Protein AF-A0A7W0N986-F1 (afdb_monomer_lite)

Secondary structure (DSSP, 8-state):
-GGGGSPTT-B---SHHHHHHHHHHGGGG---TT----SBSS-SSHHHHHHHHTT--EEEEEETTEEEEEEHHHH--

Radius of gyration: 14.2 Å; chains: 1; bounding box: 30×24×40 Å

pLDDT: mean 89.13, std 7.18, range [59.28, 97.06]

Structure (mmCIF, N/CA/C/O backbone):
data_AF-A0A7W0N986-F1
#
_entry.id   AF-A0A7W0N986-F1
#
loop_
_atom_site.group_PDB
_atom_site.id
_atom_site.type_symbol
_atom_site.label_atom_id
_atom_site.label_alt_id
_atom_site.label_comp_id
_atom_site.label_asym_id
_atom_site.label_entity_id
_atom_site.label_seq_id
_atom_site.pdbx_PDB_ins_code
_atom_site.Cartn_x
_atom_site.Cartn_y
_atom_site.Cartn_z
_atom_site.occupancy
_atom_site.B_iso_or_equiv
_atom_site.auth_seq_id
_atom_site.auth_comp_id
_atom_site.auth_asym_id
_atom_site.auth_atom_id
_atom_site.pdbx_PDB_model_num
ATOM 1 N N . MET A 1 1 ? -9.305 -11.199 -15.874 1.00 64.56 1 MET A N 1
ATOM 2 C CA . MET A 1 1 ? -7.962 -11.474 -15.317 1.00 64.56 1 MET A CA 1
ATOM 3 C C . MET A 1 1 ? -7.683 -10.525 -14.152 1.00 64.56 1 MET A C 1
ATOM 5 O O . MET A 1 1 ? -8.356 -9.509 -14.035 1.00 64.56 1 MET A O 1
ATOM 9 N N . PHE A 1 2 ? -6.735 -10.843 -13.260 1.00 71.56 2 PHE A N 1
ATOM 10 C CA . PHE A 1 2 ? -6.364 -9.970 -12.127 1.00 71.56 2 PHE A CA 1
ATOM 11 C C . PHE A 1 2 ? -6.012 -8.540 -12.581 1.00 71.56 2 PHE A C 1
ATOM 13 O O . PHE A 1 2 ? -6.444 -7.569 -11.968 1.00 71.56 2 PHE A O 1
ATOM 20 N N . THR A 1 3 ? -5.318 -8.428 -13.714 1.00 75.00 3 THR A N 1
ATOM 21 C CA . THR A 1 3 ? -4.920 -7.169 -14.360 1.00 75.00 3 THR A CA 1
ATOM 22 C C . THR A 1 3 ? -6.080 -6.224 -14.655 1.00 75.00 3 THR A C 1
ATOM 24 O O . THR A 1 3 ? -5.895 -5.014 -14.615 1.00 75.00 3 THR A O 1
ATOM 27 N N . ASP A 1 4 ? -7.277 -6.760 -14.894 1.00 79.00 4 ASP A N 1
ATOM 28 C CA . ASP A 1 4 ? -8.461 -5.971 -15.259 1.00 79.00 4 ASP A CA 1
ATOM 29 C C . A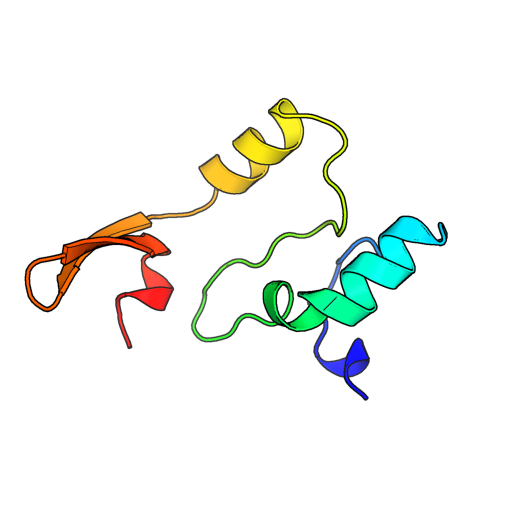SP A 1 4 ? -9.061 -5.242 -14.047 1.00 79.00 4 ASP A C 1
ATOM 31 O O . ASP A 1 4 ? -9.905 -4.367 -14.200 1.00 79.00 4 ASP A O 1
ATOM 35 N N . ASN A 1 5 ? -8.624 -5.604 -12.836 1.00 79.88 5 ASN A N 1
ATOM 36 C CA . ASN A 1 5 ? -9.040 -4.981 -11.581 1.00 79.88 5 ASN A CA 1
ATOM 37 C C . ASN A 1 5 ? -7.981 -4.010 -11.035 1.00 79.88 5 ASN A C 1
ATOM 39 O O . ASN A 1 5 ? -8.125 -3.515 -9.917 1.00 79.88 5 ASN A O 1
ATOM 43 N N . LEU A 1 6 ? -6.901 -3.763 -11.785 1.00 83.75 6 LEU A N 1
ATOM 44 C CA . LEU A 1 6 ? -5.862 -2.827 -11.372 1.00 83.75 6 LEU A CA 1
ATOM 45 C C . LEU A 1 6 ? -6.349 -1.377 -11.500 1.00 83.75 6 LEU A C 1
ATOM 47 O O . LEU A 1 6 ? -7.075 -1.048 -12.440 1.00 83.75 6 LEU A O 1
ATOM 51 N N . PRO A 1 7 ? -5.937 -0.488 -10.581 1.00 81.31 7 PRO A N 1
ATOM 52 C CA . PRO A 1 7 ? -6.389 0.889 -10.585 1.00 81.31 7 PRO A CA 1
ATOM 53 C C . PRO A 1 7 ? -5.850 1.630 -11.809 1.00 81.31 7 PRO A C 1
ATOM 55 O O . PRO A 1 7 ? -4.684 1.490 -12.195 1.00 81.31 7 PRO A O 1
ATOM 58 N N . THR A 1 8 ? -6.704 2.466 -12.396 1.00 78.38 8 THR A N 1
ATOM 59 C CA . THR A 1 8 ? -6.348 3.315 -13.532 1.00 78.38 8 THR A CA 1
ATOM 60 C C . THR A 1 8 ? -5.151 4.196 -13.171 1.00 78.38 8 THR A C 1
ATOM 62 O O . THR A 1 8 ? -5.196 4.966 -12.213 1.00 78.38 8 THR A O 1
ATOM 65 N N . GLY A 1 9 ? -4.064 4.081 -13.937 1.00 80.62 9 GLY A N 1
ATOM 66 C CA . GLY A 1 9 ? -2.834 4.848 -13.716 1.00 80.62 9 GLY A CA 1
ATOM 67 C C . GLY A 1 9 ? -1.782 4.173 -12.827 1.00 80.62 9 GLY A C 1
ATOM 68 O O . GLY A 1 9 ? -0.754 4.799 -12.556 1.00 80.62 9 GLY A O 1
ATOM 69 N N . LEU A 1 10 ? -1.983 2.914 -12.408 1.00 86.44 10 LEU A N 1
ATOM 70 C CA . LEU A 1 10 ? -0.921 2.118 -11.786 1.00 86.44 10 LEU A CA 1
ATOM 71 C C . LEU A 1 10 ? 0.276 2.006 -12.734 1.00 86.44 10 LEU A C 1
ATOM 73 O O . LEU A 1 10 ? 0.169 1.491 -13.848 1.00 86.44 10 LEU A O 1
ATOM 77 N N . LYS A 1 11 ? 1.445 2.453 -12.274 1.00 85.81 11 LYS A N 1
ATOM 78 C CA . LYS A 1 11 ? 2.693 2.285 -13.021 1.00 85.81 11 LYS A CA 1
ATOM 79 C C . LYS A 1 11 ? 3.194 0.854 -12.854 1.00 85.81 11 LYS A C 1
ATOM 81 O O . LYS A 1 11 ? 3.850 0.535 -11.860 1.00 85.81 11 LYS A O 1
ATOM 86 N N . ILE A 1 12 ? 2.861 0.005 -13.825 1.00 82.69 12 ILE A N 1
ATOM 87 C CA . ILE A 1 12 ? 3.369 -1.365 -13.907 1.00 82.69 12 ILE A CA 1
ATOM 88 C C . ILE A 1 12 ? 4.847 -1.307 -14.294 1.00 82.69 12 ILE A C 1
ATOM 90 O O . ILE A 1 12 ? 5.209 -0.678 -15.289 1.00 82.69 12 ILE A O 1
ATOM 94 N N . SER A 1 13 ? 5.703 -1.946 -13.499 1.00 79.81 13 SER A N 1
ATOM 95 C CA . SER A 1 13 ? 7.121 -2.040 -13.822 1.00 79.81 13 SER A CA 1
ATOM 96 C C . SER A 1 13 ? 7.364 -3.109 -14.884 1.00 79.81 13 SER A C 1
ATOM 98 O O . SER A 1 13 ? 6.757 -4.182 -14.857 1.00 79.81 13 SER A O 1
ATOM 100 N N . SER A 1 14 ? 8.282 -2.828 -15.806 1.00 83.38 14 SER A N 1
ATOM 101 C CA . SER A 1 14 ? 8.764 -3.794 -16.795 1.00 83.38 14 SER A CA 1
ATOM 102 C C . SER A 1 14 ? 9.891 -4.681 -16.260 1.00 83.38 14 SER A C 1
ATOM 104 O O . SER A 1 14 ? 10.286 -5.625 -16.938 1.00 83.38 14 SER A O 1
ATOM 106 N N . ASP A 1 15 ? 10.433 -4.386 -15.073 1.00 89.12 15 ASP A N 1
ATOM 107 C CA . ASP A 1 15 ? 11.489 -5.193 -14.464 1.00 89.12 15 ASP A CA 1
ATOM 108 C C . ASP A 1 15 ? 10.934 -6.451 -13.767 1.00 89.12 15 ASP A C 1
ATOM 110 O O . ASP A 1 15 ? 9.790 -6.490 -13.300 1.00 89.12 15 ASP A O 1
ATOM 114 N N . ALA A 1 16 ? 11.764 -7.494 -13.690 1.00 92.56 16 ALA A N 1
ATOM 115 C CA . ALA A 1 16 ? 11.368 -8.794 -13.153 1.00 92.56 16 ALA A CA 1
ATOM 116 C C . ALA A 1 16 ? 10.974 -8.753 -11.664 1.00 92.56 16 ALA A C 1
ATOM 118 O O . ALA A 1 16 ? 10.122 -9.534 -11.237 1.00 92.56 16 ALA A O 1
ATOM 119 N N . VAL A 1 17 ? 11.558 -7.848 -10.873 1.00 92.06 17 VAL A N 1
ATOM 120 C CA . VAL A 1 17 ? 11.247 -7.700 -9.444 1.00 92.06 17 VAL A CA 1
ATOM 121 C C . VAL A 1 17 ? 9.866 -7.074 -9.280 1.00 92.06 17 VAL A C 1
ATOM 123 O O . VAL A 1 17 ? 9.037 -7.610 -8.548 1.00 92.06 17 VAL A O 1
ATOM 126 N N . GLY A 1 18 ? 9.568 -5.999 -10.010 1.00 91.56 18 GLY A N 1
ATOM 127 C CA . GLY A 1 18 ? 8.247 -5.373 -9.994 1.00 91.56 18 GLY A CA 1
ATOM 128 C C . GLY A 1 18 ? 7.143 -6.313 -10.488 1.00 91.56 18 GLY A C 1
ATOM 129 O O . GLY A 1 18 ? 6.081 -6.392 -9.873 1.00 91.56 18 GLY A O 1
ATOM 130 N N . GLN A 1 19 ? 7.409 -7.099 -11.533 1.00 91.00 19 GLN A N 1
ATOM 131 C CA . GLN A 1 19 ? 6.491 -8.149 -12.000 1.00 91.00 19 GLN A CA 1
ATOM 132 C C . GLN A 1 19 ? 6.225 -9.196 -10.908 1.00 91.00 19 GLN A C 1
ATOM 134 O O . GLN A 1 19 ? 5.081 -9.605 -10.695 1.00 91.00 19 GLN A O 1
ATOM 139 N N . ARG A 1 20 ? 7.268 -9.608 -10.176 1.00 92.81 20 ARG A N 1
ATOM 140 C CA . ARG A 1 20 ? 7.140 -10.574 -9.082 1.00 92.81 20 ARG A CA 1
ATOM 141 C C . ARG A 1 20 ? 6.331 -10.024 -7.910 1.00 92.81 20 ARG A C 1
ATOM 143 O O . ARG A 1 20 ? 5.416 -10.702 -7.454 1.00 92.81 20 ARG A O 1
ATOM 150 N N . ILE A 1 21 ? 6.601 -8.791 -7.483 1.00 92.06 21 ILE A N 1
ATOM 151 C CA . ILE A 1 21 ? 5.839 -8.136 -6.411 1.00 92.06 21 ILE A CA 1
ATOM 152 C C . ILE A 1 21 ? 4.368 -7.997 -6.808 1.00 92.06 21 ILE A C 1
ATOM 154 O O . ILE A 1 21 ? 3.495 -8.310 -6.006 1.00 92.06 21 ILE A O 1
ATOM 158 N N . LEU A 1 22 ? 4.070 -7.593 -8.046 1.00 90.62 22 LEU A N 1
ATOM 159 C CA . LEU A 1 22 ? 2.687 -7.512 -8.520 1.00 90.62 22 LEU A CA 1
ATOM 160 C C . LEU A 1 22 ? 1.992 -8.879 -8.511 1.00 90.62 22 LEU A C 1
ATOM 162 O O . LEU A 1 22 ? 0.819 -8.967 -8.160 1.00 90.62 22 LEU A O 1
ATOM 166 N N . LYS A 1 23 ? 2.705 -9.947 -8.880 1.00 90.00 23 LYS A N 1
ATOM 167 C CA . LYS A 1 23 ? 2.162 -11.309 -8.873 1.00 90.00 23 LYS A CA 1
ATOM 168 C C . LYS A 1 23 ? 1.873 -11.818 -7.457 1.00 90.00 23 LYS A C 1
ATOM 170 O O . LYS A 1 23 ? 0.862 -12.482 -7.259 1.00 90.00 23 LYS A O 1
ATOM 175 N N . GLU A 1 24 ? 2.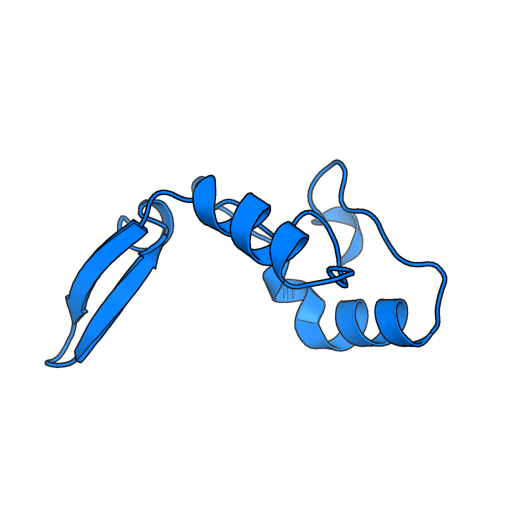752 -11.538 -6.498 1.00 91.25 24 GLU A N 1
ATOM 176 C CA . GLU A 1 24 ? 2.652 -12.057 -5.124 1.00 91.25 24 GLU A CA 1
ATOM 177 C C . GLU A 1 24 ? 1.771 -11.180 -4.216 1.00 91.25 24 GLU A C 1
ATOM 179 O O . GLU A 1 24 ? 1.011 -11.701 -3.405 1.00 91.25 24 GLU A O 1
ATOM 184 N N . TYR A 1 25 ? 1.817 -9.857 -4.390 1.00 90.00 25 TYR A N 1
ATOM 185 C CA . TYR A 1 25 ? 1.160 -8.864 -3.527 1.00 90.00 25 TYR A CA 1
ATOM 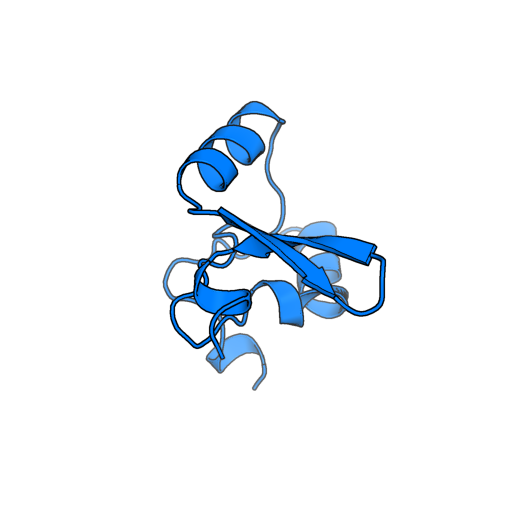186 C C . TYR A 1 25 ? 0.113 -8.019 -4.261 1.00 90.00 25 TYR A C 1
ATOM 188 O O . TYR A 1 25 ? -0.321 -6.976 -3.771 1.00 90.00 25 TYR A O 1
ATOM 196 N N . GLY A 1 26 ? -0.326 -8.470 -5.436 1.00 87.44 26 GLY A N 1
ATOM 197 C CA . GLY A 1 26 ? -1.236 -7.740 -6.315 1.00 87.44 26 GLY A CA 1
ATOM 198 C C . GLY A 1 26 ? -2.533 -7.257 -5.657 1.00 87.44 26 GLY A C 1
ATOM 199 O O . GLY A 1 26 ? -3.052 -6.199 -6.010 1.00 87.44 26 GLY A O 1
ATOM 200 N N . ALA A 1 27 ? -3.024 -7.992 -4.657 1.00 87.25 27 ALA A N 1
ATOM 201 C CA . ALA A 1 27 ? -4.227 -7.643 -3.907 1.00 87.25 27 ALA A CA 1
ATOM 202 C C . ALA A 1 27 ? -4.153 -6.253 -3.244 1.00 87.25 27 ALA A C 1
ATOM 204 O O . ALA A 1 27 ? -5.174 -5.583 -3.144 1.00 87.25 27 ALA A O 1
ATOM 205 N N . VAL A 1 28 ? -2.958 -5.777 -2.867 1.00 86.94 28 VAL A N 1
ATOM 206 C CA . VAL A 1 28 ? -2.752 -4.448 -2.253 1.00 86.94 28 VAL A CA 1
ATOM 207 C C . VAL A 1 28 ? -3.177 -3.306 -3.183 1.00 86.94 28 VAL A C 1
ATOM 209 O O . VAL A 1 28 ? -3.575 -2.238 -2.721 1.00 86.94 28 VAL A O 1
ATOM 212 N N . PHE A 1 29 ? -3.111 -3.520 -4.498 1.00 88.12 29 PHE A N 1
ATOM 213 C CA . PHE A 1 29 ? -3.471 -2.506 -5.489 1.00 88.12 29 PHE A CA 1
ATOM 214 C C . PHE A 1 29 ? -4.970 -2.493 -5.802 1.00 88.12 29 PHE A C 1
ATOM 216 O O . PHE A 1 29 ? -5.454 -1.543 -6.409 1.00 88.12 29 PHE A O 1
ATOM 223 N N . VAL A 1 30 ? -5.718 -3.515 -5.382 1.00 85.19 30 VAL A N 1
ATOM 224 C CA . VAL A 1 30 ? -7.154 -3.635 -5.645 1.00 85.19 30 VAL A CA 1
ATOM 225 C C . VAL A 1 30 ? -7.923 -3.150 -4.417 1.00 85.19 30 VAL A C 1
ATOM 227 O O . VAL A 1 30 ? -8.219 -3.920 -3.507 1.00 85.19 30 VAL A O 1
ATOM 230 N N . ALA A 1 31 ? -8.250 -1.859 -4.391 1.00 82.19 31 ALA A N 1
ATOM 231 C CA . ALA A 1 31 ? -9.035 -1.242 -3.324 1.00 82.19 31 ALA A CA 1
ATOM 232 C C . ALA A 1 31 ? -10.480 -0.958 -3.771 1.00 82.19 31 ALA A C 1
ATOM 234 O O . ALA A 1 31 ? -10.740 -0.637 -4.931 1.00 82.19 31 ALA A O 1
ATOM 235 N N . LYS A 1 32 ? -11.427 -1.067 -2.835 1.00 79.81 32 LYS A N 1
ATOM 236 C CA . LYS A 1 32 ? -12.846 -0.703 -3.000 1.00 79.81 32 LYS A CA 1
ATOM 237 C C . LYS A 1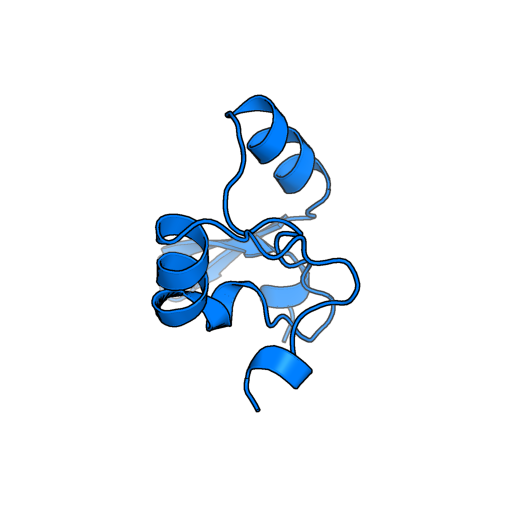 32 ? -13.277 0.209 -1.847 1.00 79.81 32 LYS A C 1
ATOM 239 O O . LYS A 1 32 ? -12.499 0.441 -0.927 1.00 79.81 32 LYS A O 1
ATOM 244 N N . GLY A 1 33 ? -14.498 0.742 -1.913 1.00 85.00 33 GLY A N 1
ATOM 245 C CA . GLY A 1 33 ? -15.080 1.518 -0.808 1.00 85.00 33 GLY A CA 1
ATOM 246 C C . GLY A 1 33 ? -14.428 2.883 -0.572 1.00 85.00 33 GLY A C 1
ATOM 247 O O . GLY A 1 33 ? -14.574 3.444 0.497 1.00 85.00 33 GLY A O 1
ATOM 248 N N . GLY A 1 34 ? -13.690 3.425 -1.547 1.00 87.75 34 GLY A N 1
ATOM 249 C CA . GLY A 1 34 ? -13.033 4.734 -1.424 1.00 87.75 34 GLY A CA 1
ATOM 250 C C . GLY A 1 34 ? -11.634 4.702 -0.801 1.00 87.75 34 GLY A C 1
ATOM 251 O O . GLY A 1 34 ? -10.982 5.743 -0.747 1.00 87.75 34 GLY A O 1
ATOM 252 N N . ALA A 1 35 ? -11.131 3.532 -0.391 1.00 90.62 35 ALA A N 1
ATOM 253 C CA . ALA A 1 35 ? -9.732 3.384 -0.001 1.00 90.62 35 ALA A CA 1
ATOM 254 C C . ALA A 1 35 ? -8.798 3.687 -1.187 1.00 90.62 35 ALA A C 1
ATOM 256 O O . ALA A 1 35 ? -9.080 3.333 -2.335 1.00 90.62 35 ALA A O 1
ATOM 257 N N . ILE A 1 36 ? -7.672 4.339 -0.904 1.00 91.56 36 ILE A N 1
ATOM 258 C CA . ILE A 1 36 ? -6.720 4.807 -1.912 1.00 91.56 36 ILE A CA 1
ATOM 259 C C . ILE A 1 36 ? -5.580 3.781 -2.019 1.00 91.56 36 ILE A C 1
ATOM 261 O O . ILE A 1 36 ? -4.775 3.674 -1.084 1.00 91.56 36 ILE A O 1
ATOM 265 N N . PRO A 1 37 ? -5.472 3.023 -3.129 1.00 90.94 37 PRO A N 1
ATOM 266 C CA . PRO A 1 37 ? -4.375 2.085 -3.325 1.00 90.94 37 PRO A CA 1
ATOM 267 C C . PRO A 1 37 ? -3.085 2.822 -3.728 1.00 90.94 37 PRO A C 1
ATOM 269 O O . PRO A 1 37 ? -3.143 3.922 -4.293 1.00 90.94 37 PRO A O 1
ATOM 272 N N . PRO A 1 38 ? -1.901 2.223 -3.508 1.00 90.62 38 PRO A N 1
ATOM 273 C CA . PRO A 1 38 ? -0.660 2.747 -4.066 1.00 90.62 38 PRO A CA 1
ATOM 274 C C . PRO A 1 38 ? -0.720 2.811 -5.599 1.00 90.62 38 PRO A C 1
ATOM 276 O O . PRO A 1 38 ? -1.248 1.917 -6.255 1.00 90.62 38 PRO A O 1
ATOM 279 N N . ASN A 1 39 ? -0.130 3.848 -6.196 1.00 88.62 39 ASN A N 1
ATOM 280 C CA . ASN A 1 39 ? -0.105 4.030 -7.655 1.00 88.62 39 ASN A CA 1
ATOM 281 C C . ASN A 1 39 ? 1.190 3.532 -8.327 1.00 88.62 39 ASN A C 1
ATOM 283 O O . ASN A 1 39 ? 1.391 3.725 -9.530 1.00 88.62 39 ASN A O 1
ATOM 287 N N . LYS A 1 40 ? 2.082 2.907 -7.555 1.00 90.75 40 LYS A N 1
ATOM 288 C CA . LYS A 1 40 ? 3.341 2.314 -8.011 1.00 90.75 40 LYS A CA 1
ATOM 289 C C . LYS A 1 40 ? 3.568 0.995 -7.293 1.00 90.75 40 LYS A C 1
ATOM 291 O O . LYS A 1 40 ? 3.284 0.898 -6.105 1.00 90.75 40 LYS A O 1
ATOM 296 N N . ILE A 1 41 ? 4.149 0.028 -7.998 1.00 91.12 41 ILE A N 1
ATOM 297 C CA . ILE A 1 41 ? 4.512 -1.266 -7.405 1.00 91.12 41 ILE A CA 1
ATOM 298 C C . ILE A 1 41 ? 5.704 -1.122 -6.452 1.00 91.12 41 ILE A C 1
ATOM 300 O O . ILE A 1 41 ? 5.710 -1.704 -5.373 1.00 91.12 41 ILE A O 1
ATOM 304 N N . ILE A 1 42 ? 6.699 -0.322 -6.845 1.00 90.75 42 ILE A N 1
ATOM 305 C CA . ILE A 1 42 ? 7.890 -0.028 -6.047 1.00 90.75 42 ILE A CA 1
ATOM 306 C C . ILE A 1 42 ? 8.041 1.491 -5.977 1.00 90.75 42 ILE A C 1
ATOM 308 O O . ILE A 1 42 ? 8.130 2.168 -7.006 1.00 90.75 42 ILE A O 1
ATOM 312 N N . PHE A 1 43 ? 8.064 2.033 -4.762 1.00 91.94 43 PHE A N 1
ATOM 313 C CA . PHE A 1 43 ? 8.452 3.420 -4.529 1.00 91.94 43 PHE A CA 1
ATOM 314 C C . PHE A 1 43 ? 9.973 3.535 -4.563 1.00 91.94 43 PHE A C 1
ATOM 316 O O . PHE A 1 43 ? 10.679 2.693 -4.014 1.00 91.94 43 PHE A O 1
ATOM 323 N N . LYS A 1 44 ? 10.495 4.584 -5.203 1.00 92.06 44 LYS A N 1
ATOM 324 C CA . LYS A 1 44 ? 11.948 4.736 -5.382 1.00 92.06 44 LYS A CA 1
ATOM 325 C C . LYS A 1 44 ? 12.677 5.012 -4.064 1.00 92.06 44 LYS A C 1
ATOM 327 O O . LYS A 1 44 ? 13.854 4.691 -3.929 1.00 92.06 44 LYS A O 1
ATOM 332 N N . ASN A 1 45 ? 12.017 5.707 -3.146 1.00 95.56 45 ASN A N 1
ATOM 333 C CA . ASN A 1 45 ? 12.587 6.155 -1.883 1.00 95.56 45 ASN A CA 1
ATOM 334 C C . ASN A 1 45 ? 11.476 6.549 -0.907 1.00 95.56 45 ASN A C 1
ATOM 336 O O . ASN A 1 45 ? 10.311 6.678 -1.289 1.00 95.56 45 ASN A O 1
ATOM 340 N N . GLU A 1 46 ? 11.883 6.818 0.330 1.00 96.56 46 GLU A N 1
ATOM 341 C CA . GLU A 1 46 ? 10.988 7.216 1.414 1.00 96.56 46 GLU A CA 1
ATOM 342 C C . GLU A 1 46 ? 10.162 8.460 1.083 1.00 96.56 46 GLU A C 1
ATOM 344 O O . GLU A 1 46 ? 8.973 8.500 1.364 1.00 96.56 46 GLU A O 1
ATOM 349 N N . ARG A 1 47 ? 10.736 9.453 0.391 1.00 97.06 47 ARG A N 1
ATOM 350 C CA . ARG A 1 47 ? 9.996 10.671 0.026 1.00 97.06 47 ARG A CA 1
ATOM 351 C C . ARG A 1 47 ? 8.757 10.353 -0.813 1.00 97.06 47 ARG A C 1
ATOM 353 O O . ARG A 1 47 ? 7.722 10.989 -0.631 1.00 97.06 47 ARG A O 1
ATOM 360 N N . GLU A 1 48 ? 8.850 9.400 -1.739 1.00 94.94 48 GLU A N 1
ATOM 361 C CA . GLU A 1 48 ? 7.684 8.986 -2.522 1.00 94.94 48 GLU A CA 1
ATOM 362 C C . GLU A 1 48 ? 6.644 8.245 -1.671 1.00 94.94 48 GLU A C 1
ATOM 364 O O . GLU A 1 48 ? 5.447 8.435 -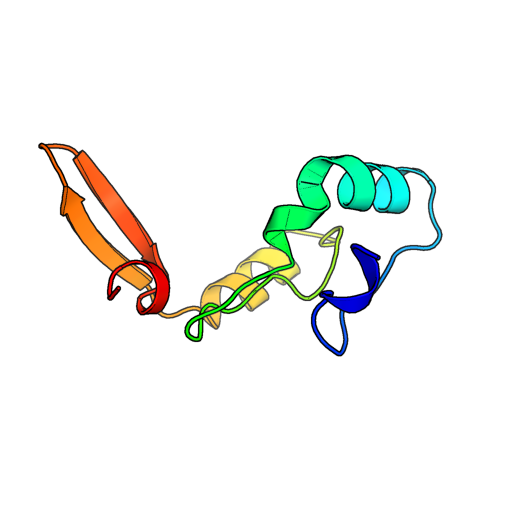1.892 1.00 94.94 48 GLU A O 1
ATOM 369 N N . VAL A 1 49 ? 7.090 7.454 -0.688 1.00 93.88 49 VAL A N 1
ATOM 370 C CA . VAL A 1 49 ? 6.214 6.762 0.269 1.00 93.88 49 VAL A CA 1
ATOM 371 C C . VAL A 1 49 ? 5.464 7.779 1.124 1.00 93.88 49 VAL A C 1
ATOM 373 O O . VAL A 1 49 ? 4.232 7.759 1.152 1.00 93.88 49 VAL A O 1
ATOM 376 N N . SER A 1 50 ? 6.170 8.725 1.749 1.00 95.69 50 SER A N 1
ATOM 377 C CA . SER A 1 50 ? 5.547 9.739 2.603 1.00 95.69 50 SER A CA 1
ATOM 378 C C . SER A 1 50 ? 4.579 10.627 1.811 1.00 95.69 50 SER A C 1
ATOM 380 O O . SER A 1 50 ? 3.505 10.962 2.304 1.00 95.69 50 SER A O 1
ATOM 382 N N . ALA A 1 51 ? 4.909 10.970 0.559 1.00 95.38 51 ALA A N 1
ATOM 383 C CA . ALA A 1 51 ? 4.031 11.757 -0.315 1.00 95.38 51 ALA A CA 1
ATOM 384 C C . ALA A 1 51 ? 2.757 11.010 -0.747 1.00 95.38 51 ALA A C 1
ATOM 386 O O . ALA A 1 51 ? 1.757 11.643 -1.086 1.00 95.38 51 ALA A O 1
ATOM 387 N N . PHE A 1 52 ? 2.790 9.677 -0.794 1.00 92.94 52 PHE A N 1
ATOM 388 C CA . PHE A 1 52 ? 1.588 8.869 -0.976 1.00 92.94 52 PHE A CA 1
ATOM 389 C C . PHE A 1 52 ? 0.777 8.816 0.323 1.00 92.94 52 PHE A C 1
ATOM 391 O O . PHE A 1 52 ? -0.409 9.133 0.311 1.00 92.94 52 PHE A O 1
ATOM 398 N N . GLN A 1 53 ? 1.422 8.485 1.442 1.00 92.94 53 GLN A N 1
ATOM 399 C CA . GLN A 1 53 ? 0.759 8.336 2.738 1.00 92.94 53 GLN A CA 1
ATOM 400 C C . GLN A 1 53 ? 0.116 9.633 3.243 1.00 92.94 53 GLN A C 1
ATOM 402 O O . GLN A 1 53 ? -0.929 9.572 3.881 1.00 92.94 53 GLN A O 1
ATOM 407 N N . SER A 1 54 ? 0.679 10.802 2.922 1.00 94.81 54 SER A N 1
ATOM 408 C CA . SER A 1 54 ? 0.106 12.099 3.306 1.00 94.81 54 SER A CA 1
ATOM 409 C C . SER A 1 54 ? -1.233 12.416 2.633 1.00 94.81 54 SER A C 1
ATOM 411 O O . SER A 1 54 ? -1.942 13.312 3.081 1.00 94.81 54 SER A O 1
ATOM 413 N N . LYS A 1 55 ? -1.594 11.692 1.566 1.00 92.50 55 LYS A N 1
ATOM 414 C CA . LYS A 1 55 ? -2.882 11.836 0.867 1.00 92.50 55 LYS A CA 1
ATOM 415 C C . LYS A 1 55 ? -3.985 10.970 1.468 1.00 92.50 55 LYS A C 1
ATOM 417 O O . LYS A 1 55 ? -5.121 11.032 1.009 1.00 92.50 55 LYS A O 1
ATOM 422 N N . ILE A 1 56 ? -3.639 10.119 2.427 1.00 93.75 56 ILE A N 1
ATOM 423 C CA . ILE A 1 56 ? -4.534 9.122 2.994 1.00 93.75 56 ILE A CA 1
ATOM 424 C C . ILE A 1 56 ? -5.059 9.656 4.318 1.00 93.75 56 ILE A C 1
ATOM 426 O O . ILE A 1 56 ? -4.295 9.854 5.262 1.00 93.75 56 ILE A O 1
ATOM 430 N N . THR A 1 57 ? -6.371 9.838 4.402 1.00 94.81 57 THR A N 1
ATOM 431 C CA . THR A 1 57 ? -7.037 10.072 5.683 1.00 94.81 57 THR A CA 1
ATOM 432 C C . THR A 1 57 ? -7.082 8.767 6.463 1.00 94.81 57 THR A C 1
ATOM 434 O O . THR A 1 57 ? -7.455 7.723 5.918 1.00 94.81 57 THR A O 1
ATOM 437 N N . LYS A 1 58 ? -6.677 8.820 7.731 1.00 94.81 58 LYS A N 1
ATOM 438 C CA . LYS A 1 58 ? -6.613 7.658 8.611 1.00 94.81 58 LYS A CA 1
ATOM 439 C C . LYS A 1 58 ? -7.475 7.864 9.845 1.00 94.81 58 LYS A C 1
ATOM 441 O O . LYS A 1 58 ? -7.551 8.976 10.363 1.00 94.81 58 LYS A O 1
ATOM 446 N N . THR A 1 59 ? -8.039 6.772 10.337 1.00 95.94 59 THR A N 1
ATOM 447 C CA . THR A 1 59 ? -8.809 6.724 11.580 1.00 95.94 59 THR A CA 1
ATOM 448 C C . THR A 1 59 ? -8.219 5.653 12.485 1.00 95.94 59 THR A C 1
ATOM 450 O O . THR A 1 59 ? -7.757 4.611 12.009 1.00 95.94 59 THR A O 1
ATOM 453 N N . LYS A 1 60 ? -8.232 5.918 13.793 1.00 96.62 60 LYS A N 1
ATOM 454 C CA . LYS A 1 60 ? -7.850 4.960 14.827 1.00 96.62 60 LYS A CA 1
ATOM 455 C C . LYS A 1 60 ? -9.077 4.449 15.563 1.00 96.62 60 LYS A C 1
ATOM 457 O O . LYS A 1 60 ? -9.935 5.245 15.930 1.00 96.62 60 LYS A O 1
ATOM 462 N N . GLU A 1 61 ? -9.113 3.151 15.826 1.00 96.25 61 GLU A N 1
ATOM 463 C CA . GLU A 1 61 ? -10.170 2.516 16.611 1.00 96.25 61 GLU A CA 1
ATOM 464 C C . GLU A 1 61 ? -9.603 1.360 17.442 1.00 96.25 61 GLU A C 1
ATOM 466 O O . GLU A 1 61 ? -8.622 0.724 17.052 1.00 96.25 61 GLU A O 1
ATOM 471 N N . ASN A 1 62 ? -10.207 1.089 18.602 1.00 95.62 62 ASN A N 1
ATOM 472 C CA . ASN A 1 62 ? -9.888 -0.094 19.392 1.00 95.62 62 ASN A CA 1
ATOM 473 C C . ASN A 1 62 ? -10.830 -1.241 19.006 1.00 95.62 62 ASN A C 1
ATOM 475 O O . ASN A 1 62 ? -12.025 -1.186 19.290 1.00 95.62 62 ASN A O 1
ATOM 479 N N . ILE A 1 63 ? -10.285 -2.288 18.387 1.00 91.38 63 ILE A N 1
ATOM 480 C CA . ILE A 1 63 ? -11.034 -3.475 17.971 1.00 91.38 63 ILE A CA 1
ATOM 481 C C . ILE A 1 63 ? -10.516 -4.667 18.776 1.00 91.38 63 ILE A C 1
ATOM 483 O O . ILE A 1 63 ? -9.352 -5.047 18.664 1.00 91.38 63 ILE A O 1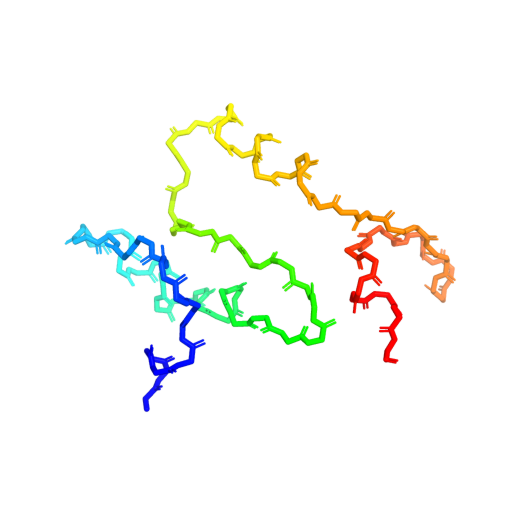
ATOM 487 N N . ASN A 1 64 ? -11.383 -5.273 19.594 1.00 93.19 64 ASN A N 1
ATOM 488 C CA . ASN A 1 64 ? -11.051 -6.416 20.459 1.00 93.19 64 ASN A CA 1
ATOM 489 C C . ASN A 1 64 ? -9.827 -6.180 21.368 1.00 93.19 64 ASN A C 1
ATOM 491 O O . ASN A 1 64 ? -9.026 -7.087 21.589 1.00 93.19 64 ASN A O 1
ATOM 495 N N . GLY A 1 65 ? -9.663 -4.959 21.886 1.00 94.62 65 GLY A N 1
ATOM 496 C CA . GLY A 1 65 ? -8.543 -4.593 22.757 1.00 94.62 65 GLY A CA 1
ATOM 497 C C . GLY A 1 65 ? -7.277 -4.153 22.016 1.00 94.62 65 GLY A C 1
ATOM 498 O O . GLY A 1 65 ? -6.310 -3.773 22.672 1.00 94.62 65 GLY A O 1
ATOM 499 N N . ILE A 1 66 ? -7.266 -4.168 20.679 1.00 95.44 66 ILE A N 1
ATOM 500 C CA . ILE A 1 66 ? -6.122 -3.770 19.850 1.00 95.44 66 ILE A CA 1
ATOM 501 C C . ILE A 1 66 ? -6.411 -2.401 19.227 1.00 95.44 66 ILE A C 1
ATOM 503 O O . ILE A 1 66 ? -7.402 -2.245 18.516 1.00 95.44 66 ILE A O 1
ATOM 507 N N . GLU A 1 67 ? -5.544 -1.410 19.466 1.00 96.38 67 GLU A N 1
ATOM 508 C CA . GLU A 1 67 ? -5.590 -0.145 18.721 1.00 96.38 67 GLU A CA 1
ATOM 509 C C . GLU A 1 67 ? -5.109 -0.390 17.286 1.00 96.38 67 GLU A C 1
ATOM 511 O O . GLU A 1 67 ? -3.968 -0.796 17.059 1.00 96.38 67 GLU A O 1
ATOM 516 N N . LEU A 1 68 ? -5.988 -0.139 16.320 1.00 95.19 68 LEU A N 1
ATOM 517 C CA . LEU A 1 68 ? -5.700 -0.234 14.896 1.00 95.19 68 LEU A CA 1
ATOM 518 C C . LEU A 1 68 ? -5.828 1.144 14.254 1.00 95.19 68 LEU A C 1
ATOM 520 O O . LEU A 1 68 ? -6.788 1.869 14.499 1.00 95.19 68 LEU A O 1
ATOM 524 N N . GLU A 1 69 ? -4.870 1.484 13.393 1.00 95.06 69 GLU A N 1
ATOM 525 C CA . GLU A 1 69 ? -4.936 2.645 12.505 1.00 95.06 69 GLU A CA 1
ATOM 526 C C . GLU A 1 69 ? -5.129 2.151 11.070 1.00 95.06 69 GLU A C 1
ATOM 528 O O . GLU A 1 69 ? -4.281 1.432 10.539 1.00 95.06 69 GLU A O 1
ATOM 533 N N . LEU A 1 70 ? -6.232 2.543 10.436 1.00 93.56 70 LEU A N 1
ATOM 534 C CA . LEU A 1 70 ? -6.553 2.188 9.052 1.00 93.56 70 LEU A CA 1
ATOM 535 C C . LEU A 1 70 ? -6.832 3.448 8.234 1.00 93.56 70 LEU A C 1
ATOM 537 O O . LEU A 1 70 ? -7.030 4.529 8.787 1.00 93.56 70 LEU A O 1
ATOM 541 N N . GLN A 1 71 ? -6.884 3.313 6.904 1.00 94.44 71 GLN A N 1
ATOM 542 C CA . GLN A 1 71 ? -7.514 4.362 6.098 1.00 94.44 71 GLN A CA 1
ATOM 543 C C . GLN A 1 71 ? -8.964 4.517 6.565 1.00 94.44 71 GLN A C 1
ATOM 545 O O . GLN A 1 71 ? -9.630 3.506 6.784 1.00 94.44 71 GLN A O 1
ATOM 550 N N . THR A 1 72 ? -9.465 5.744 6.678 1.00 94.75 72 THR A N 1
ATOM 551 C CA . THR A 1 72 ? -10.845 6.002 7.124 1.00 94.75 72 THR A CA 1
ATOM 552 C C . THR A 1 72 ? -11.885 5.165 6.360 1.00 94.75 72 THR A C 1
ATOM 554 O O . THR A 1 72 ? -12.663 4.480 7.022 1.00 94.75 72 THR A O 1
ATOM 557 N N . PRO A 1 73 ? -11.834 5.052 5.013 1.00 92.62 73 PRO A N 1
ATOM 558 C CA . PRO A 1 73 ? -12.794 4.231 4.268 1.00 92.62 73 PRO A CA 1
ATOM 559 C C . PRO A 1 73 ? -12.653 2.715 4.484 1.00 92.62 73 PRO A C 1
ATOM 561 O O . PRO A 1 73 ? -13.498 1.950 4.046 1.00 92.62 73 PRO A O 1
ATOM 564 N N . ALA A 1 74 ? -11.554 2.254 5.086 1.00 90.50 74 ALA A N 1
ATOM 565 C CA . ALA A 1 74 ? -11.375 0.852 5.459 1.00 90.50 74 ALA A CA 1
ATOM 566 C C . ALA A 1 74 ? -11.844 0.566 6.896 1.00 90.50 74 ALA A C 1
ATOM 568 O O . ALA A 1 74 ? -12.044 -0.597 7.242 1.00 90.50 74 ALA A O 1
ATOM 569 N N . MET A 1 75 ? -11.989 1.607 7.724 1.00 92.31 75 MET A N 1
ATOM 570 C CA . MET A 1 75 ? -12.560 1.500 9.067 1.00 92.31 75 MET A CA 1
ATOM 571 C C . MET A 1 75 ? -14.093 1.492 9.005 1.00 92.31 75 MET A C 1
ATOM 573 O O . MET A 1 75 ? -14.750 0.677 9.649 1.00 92.31 75 MET A O 1
ATOM 577 N N . GLU A 1 76 ? -14.657 2.371 8.179 1.00 80.69 76 GLU A N 1
ATOM 578 C CA . GLU A 1 76 ? -16.094 2.527 7.963 1.00 80.69 76 GLU A CA 1
ATOM 579 C C . GLU A 1 76 ? -16.556 1.509 6.900 1.00 80.69 76 GLU A C 1
ATOM 581 O O . GLU A 1 76 ? -16.234 1.653 5.724 1.00 80.69 76 GLU A O 1
ATOM 586 N N . LYS A 1 77 ? -17.227 0.427 7.322 1.00 59.28 77 LYS A N 1
ATOM 587 C CA . LYS A 1 77 ? -17.711 -0.650 6.431 1.00 59.28 77 LYS A CA 1
ATOM 588 C C . LYS A 1 77 ? -18.791 -0.203 5.451 1.00 59.28 77 LYS A C 1
ATOM 590 O O . LYS A 1 77 ? -19.737 0.483 5.897 1.00 59.28 77 LYS A O 1
#

Foldseek 3Di:
DLVVQADPQQDQDPDPVSVVLCVVVVVQRRDDQPFDGDSYSDDPDVVSVVVSVVVFDWDWDQDPNDIDIDGPSVVPD

Sequence (77 aa):
MFTDNLPTGLKISSDAVGQRILKEYGAVFVAKGGAIPPNKIIFKNEREVSAFQSKITKTKENINGIELELQTPAMEK